Protein AF-B4VL49-F1 (afdb_monomer)

pLDDT: mean 92.01, std 7.69, range [53.09, 98.31]

Foldseek 3Di:
DCPVQVVLLVVQCVLCVQLVVNVPPDSGSVDLSSVQSVCLVVLHDDDPVSVVVCVVVVNVSSVVSSVVSNVVVVVVVVVLVVVLVVLCVVLVVPPDDPDPVVDCSSVQSVCCVVPVAGDPVSVVVCVVVPSPSSVVSSD

Structure (mmCIF, N/CA/C/O backbone):
data_AF-B4VL49-F1
#
_entry.id   AF-B4VL49-F1
#
loop_
_atom_site.group_PDB
_atom_site.id
_atom_site.type_symbol
_atom_site.label_atom_id
_atom_site.label_alt_id
_atom_site.label_comp_id
_atom_site.label_asym_id
_atom_site.label_entity_id
_atom_site.label_seq_id
_atom_site.pdbx_PDB_ins_code
_atom_site.Cartn_x
_atom_site.Cartn_y
_atom_site.Cartn_z
_atom_site.occupancy
_atom_site.B_iso_or_equiv
_atom_site.auth_seq_id
_atom_site.auth_comp_id
_atom_site.auth_asym_id
_atom_site.auth_atom_id
_atom_site.pdbx_PDB_model_num
ATOM 1 N N . MET A 1 1 ? -14.789 2.461 -30.276 1.00 53.09 1 MET A N 1
ATOM 2 C CA . MET A 1 1 ? -13.935 1.729 -29.316 1.00 53.09 1 MET A CA 1
ATOM 3 C C . MET A 1 1 ? -12.504 2.236 -29.465 1.00 53.09 1 MET A C 1
ATOM 5 O O . MET A 1 1 ? -11.839 1.820 -30.396 1.00 53.09 1 MET A O 1
ATOM 9 N N . ASN A 1 2 ? -12.075 3.211 -28.653 1.00 60.53 2 ASN A N 1
ATOM 10 C CA . ASN A 1 2 ? -10.677 3.691 -28.647 1.00 60.53 2 ASN A CA 1
ATOM 11 C C . ASN A 1 2 ? -10.257 4.370 -27.322 1.00 60.53 2 ASN A C 1
ATOM 13 O O . ASN A 1 2 ? -9.173 4.932 -27.233 1.00 60.53 2 ASN A O 1
ATOM 17 N N . ASN A 1 3 ? -11.117 4.344 -26.294 1.00 78.88 3 ASN A N 1
ATOM 18 C CA . ASN A 1 3 ? -10.884 5.081 -25.048 1.00 78.88 3 ASN A CA 1
ATOM 19 C C . ASN A 1 3 ? -9.953 4.307 -24.097 1.00 78.88 3 ASN A C 1
ATOM 21 O O . ASN A 1 3 ? -8.956 4.839 -23.635 1.00 78.88 3 ASN A O 1
ATOM 25 N N . GLU A 1 4 ? -10.198 3.007 -23.895 1.00 86.44 4 GLU A N 1
ATOM 26 C CA . GLU A 1 4 ? -9.419 2.190 -22.951 1.00 86.44 4 GLU A CA 1
ATOM 27 C C . GLU A 1 4 ? -7.935 2.071 -23.330 1.00 86.44 4 GLU A C 1
ATOM 29 O O . GLU A 1 4 ? -7.056 2.157 -22.472 1.00 86.44 4 GLU A O 1
ATOM 34 N N . HIS A 1 5 ? -7.636 1.902 -24.622 1.00 88.50 5 HIS A N 1
ATOM 35 C CA . HIS A 1 5 ? -6.252 1.863 -25.088 1.00 88.50 5 HIS A CA 1
ATOM 36 C C . HIS A 1 5 ? -5.538 3.185 -24.786 1.00 88.50 5 HIS A C 1
ATOM 38 O O . HIS A 1 5 ? -4.436 3.177 -24.241 1.00 88.50 5 HIS A O 1
ATOM 44 N N . GLN A 1 6 ? -6.186 4.312 -25.093 1.00 91.62 6 GLN A N 1
ATOM 45 C CA . GLN A 1 6 ? -5.647 5.642 -24.836 1.00 91.62 6 GLN A CA 1
ATOM 46 C C . GLN A 1 6 ? -5.415 5.873 -23.334 1.00 91.62 6 GLN A C 1
ATOM 48 O O . GLN A 1 6 ? -4.313 6.257 -22.945 1.00 91.62 6 GLN A O 1
ATOM 53 N N . THR A 1 7 ? -6.374 5.499 -22.479 1.00 94.38 7 THR A N 1
ATOM 54 C CA . THR A 1 7 ? -6.218 5.545 -21.016 1.00 94.38 7 THR A CA 1
ATOM 55 C C . THR A 1 7 ? -5.012 4.734 -20.542 1.00 94.38 7 THR A C 1
ATOM 57 O O . THR A 1 7 ? -4.270 5.163 -19.660 1.00 94.38 7 THR A O 1
ATOM 60 N N . ARG A 1 8 ? -4.769 3.551 -21.121 1.00 95.19 8 ARG A N 1
ATOM 61 C CA . ARG A 1 8 ? -3.616 2.722 -20.741 1.00 95.19 8 ARG A CA 1
ATOM 62 C C . ARG A 1 8 ? -2.284 3.317 -21.189 1.00 95.19 8 ARG A C 1
ATOM 64 O O . ARG A 1 8 ? -1.307 3.168 -20.457 1.00 95.19 8 ARG A O 1
ATOM 71 N N . VAL A 1 9 ? -2.236 3.973 -22.347 1.00 95.69 9 VAL A N 1
ATOM 72 C CA . VAL A 1 9 ? -1.042 4.690 -22.825 1.00 95.69 9 VAL A CA 1
ATOM 73 C C . VAL A 1 9 ? -0.726 5.872 -21.907 1.00 95.69 9 VAL A C 1
ATOM 75 O O . VAL A 1 9 ? 0.412 6.011 -21.463 1.00 95.69 9 VAL A O 1
ATOM 78 N N . GLU A 1 10 ? -1.732 6.673 -21.554 1.00 96.00 10 GLU A N 1
ATOM 79 C CA . GLU A 1 10 ? -1.591 7.793 -20.613 1.00 96.00 10 GLU A CA 1
ATOM 80 C C . GLU A 1 10 ? -1.136 7.313 -19.233 1.00 96.00 10 GLU A C 1
ATOM 82 O O . GLU A 1 10 ? -0.190 7.849 -18.654 1.00 96.00 10 GLU A O 1
ATOM 87 N N . HIS A 1 11 ? -1.743 6.233 -18.741 1.00 97.38 11 HIS A N 1
ATOM 88 C CA . HIS A 1 11 ? -1.333 5.609 -17.491 1.00 97.38 11 HIS A CA 1
ATOM 89 C C . HIS A 1 11 ? 0.114 5.096 -17.557 1.00 97.38 11 HIS A C 1
ATOM 91 O O . HIS A 1 11 ? 0.872 5.272 -16.606 1.00 97.38 11 HIS A O 1
ATOM 97 N N . PHE A 1 12 ? 0.541 4.501 -18.676 1.00 97.75 12 PHE A N 1
ATOM 98 C CA . PHE A 1 12 ? 1.931 4.074 -18.836 1.00 97.75 12 PHE A CA 1
ATOM 99 C C . PHE A 1 12 ? 2.895 5.264 -18.807 1.00 97.75 12 PHE A C 1
ATOM 101 O O . PHE A 1 12 ? 3.920 5.194 -18.132 1.00 97.75 12 PHE A O 1
ATOM 108 N N . ALA A 1 13 ? 2.562 6.372 -19.474 1.00 97.25 13 ALA A N 1
ATOM 109 C CA . ALA A 1 13 ? 3.372 7.588 -19.436 1.00 97.25 13 ALA A CA 1
ATOM 110 C C . ALA A 1 13 ? 3.515 8.138 -18.004 1.00 97.25 13 ALA A C 1
ATOM 112 O O . ALA A 1 13 ? 4.627 8.451 -17.572 1.00 97.25 13 ALA A O 1
ATOM 113 N N . ALA A 1 14 ? 2.421 8.166 -17.234 1.00 98.00 14 ALA A N 1
ATOM 114 C CA . ALA A 1 14 ? 2.446 8.562 -15.827 1.00 98.00 14 ALA A CA 1
ATOM 115 C C . ALA A 1 14 ? 3.347 7.642 -14.983 1.00 98.00 14 ALA A C 1
ATOM 117 O O . ALA A 1 14 ? 4.175 8.119 -14.205 1.00 98.00 14 ALA A O 1
ATOM 118 N N . LEU A 1 15 ? 3.252 6.324 -15.184 1.00 98.31 15 LEU A N 1
ATOM 119 C CA . LEU A 1 15 ? 4.097 5.352 -14.490 1.00 98.31 15 LEU A CA 1
ATOM 120 C C . LEU A 1 15 ? 5.577 5.490 -14.859 1.00 98.31 15 LEU A C 1
ATOM 122 O O . LEU A 1 15 ? 6.428 5.434 -13.973 1.00 98.31 15 LEU A O 1
ATOM 126 N N . LYS A 1 16 ? 5.907 5.710 -16.138 1.00 98.12 16 LYS A N 1
ATOM 127 C CA . LYS A 1 16 ? 7.291 5.975 -16.561 1.00 98.12 16 LYS A CA 1
ATOM 128 C C . LYS A 1 16 ? 7.853 7.211 -15.872 1.00 98.12 16 LYS A C 1
ATOM 130 O O . LYS A 1 16 ? 8.993 7.178 -15.428 1.00 98.12 16 LYS A O 1
ATOM 135 N N . SER A 1 17 ? 7.063 8.277 -15.747 1.00 97.94 17 SER A N 1
ATOM 136 C CA . SER A 1 17 ? 7.477 9.476 -15.014 1.00 97.94 17 SER A CA 1
ATOM 137 C C . SER A 1 17 ? 7.714 9.171 -13.529 1.00 97.94 17 SER A C 1
ATOM 139 O O . SER A 1 17 ? 8.802 9.436 -13.016 1.00 97.94 17 SER A O 1
ATOM 141 N N . LYS A 1 18 ? 6.751 8.518 -12.859 1.00 98.19 18 LYS A N 1
ATOM 142 C CA . LYS A 1 18 ? 6.846 8.136 -11.438 1.00 98.19 18 LYS A CA 1
ATOM 143 C C . LYS A 1 18 ? 8.077 7.273 -11.139 1.00 98.19 18 LYS A C 1
ATOM 145 O O . LYS A 1 18 ? 8.760 7.497 -10.141 1.00 98.19 18 LYS A O 1
ATOM 150 N N . TYR A 1 19 ? 8.365 6.303 -12.004 1.00 98.19 19 TYR A N 1
ATOM 151 C CA . TYR A 1 19 ? 9.441 5.328 -11.825 1.00 98.19 19 TYR A CA 1
ATOM 152 C C . TYR A 1 19 ? 10.666 5.599 -12.703 1.00 98.19 19 TYR A C 1
ATOM 154 O O . TYR A 1 19 ? 11.440 4.684 -12.959 1.00 98.19 19 TYR A O 1
ATOM 162 N N . LYS A 1 20 ? 10.881 6.839 -13.158 1.00 97.75 20 LYS A N 1
ATOM 163 C CA . LYS A 1 20 ? 12.108 7.243 -13.871 1.00 97.75 20 LYS A CA 1
ATOM 164 C C . LYS A 1 20 ? 12.471 6.337 -15.062 1.00 97.75 20 LYS A C 1
ATOM 166 O O . LYS A 1 20 ? 13.603 5.893 -15.202 1.00 97.75 20 LYS A O 1
ATOM 171 N N . ALA A 1 21 ? 11.489 6.022 -15.897 1.00 97.00 21 ALA A N 1
ATOM 172 C CA . ALA A 1 21 ? 11.645 5.236 -17.121 1.00 97.00 21 ALA A CA 1
ATOM 173 C C . ALA A 1 21 ? 11.257 6.050 -18.369 1.00 97.00 21 ALA A C 1
ATOM 175 O O . ALA A 1 21 ? 10.732 5.502 -19.339 1.00 97.00 21 ALA A O 1
ATOM 176 N N . THR A 1 22 ? 11.441 7.374 -18.326 1.00 93.31 22 THR A N 1
ATOM 177 C CA . THR A 1 22 ? 11.037 8.306 -19.395 1.00 93.31 22 THR A CA 1
ATOM 178 C C . THR A 1 22 ? 11.785 8.070 -20.699 1.00 93.31 22 THR A C 1
ATOM 180 O O . THR A 1 22 ? 11.207 8.262 -21.763 1.00 93.31 22 THR A O 1
ATOM 183 N N . ASP A 1 23 ? 13.016 7.571 -20.611 1.00 90.31 23 ASP A N 1
ATOM 184 C CA . ASP A 1 23 ? 13.883 7.331 -21.768 1.00 90.31 23 ASP A CA 1
ATOM 185 C C . ASP A 1 23 ? 13.576 5.993 -22.464 1.00 90.31 23 ASP A C 1
ATOM 187 O O . ASP A 1 23 ? 14.158 5.661 -23.494 1.00 90.31 23 ASP A O 1
ATOM 191 N N . TYR A 1 24 ? 12.640 5.202 -21.925 1.00 93.81 24 TYR A N 1
ATOM 192 C CA . TYR A 1 24 ? 12.194 3.966 -22.557 1.00 93.81 24 TYR A CA 1
ATOM 193 C C . TYR A 1 24 ? 11.202 4.264 -23.688 1.00 93.81 24 TYR A C 1
ATOM 195 O O . TYR A 1 24 ? 10.052 4.640 -23.443 1.00 93.81 24 TYR A O 1
ATOM 203 N N . GLU A 1 25 ? 11.623 4.040 -24.931 1.00 91.44 25 GLU A N 1
ATOM 204 C CA . GLU A 1 25 ? 10.896 4.451 -26.142 1.00 91.44 25 GLU A CA 1
ATOM 205 C C . GLU A 1 25 ? 9.511 3.795 -26.294 1.00 91.44 25 GLU A C 1
ATOM 207 O O . GLU A 1 25 ? 8.523 4.443 -26.652 1.00 91.44 25 GLU A O 1
ATOM 212 N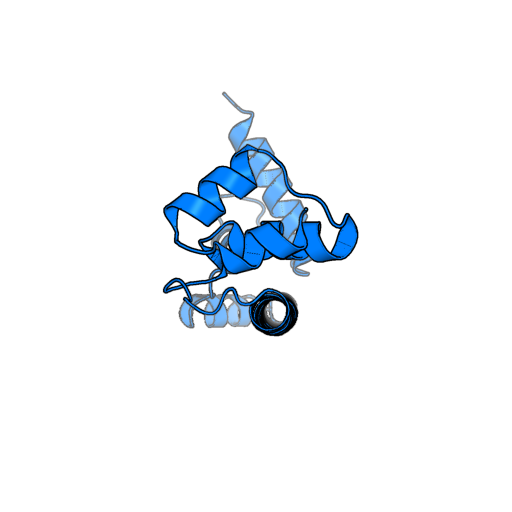 N . ASN A 1 26 ? 9.399 2.497 -25.995 1.00 92.25 26 ASN A N 1
ATOM 213 C CA . ASN A 1 26 ? 8.170 1.749 -26.247 1.00 92.25 26 ASN A CA 1
ATOM 214 C C . ASN A 1 26 ? 7.042 2.213 -25.312 1.00 92.25 26 ASN A C 1
ATOM 216 O O . ASN A 1 26 ? 7.144 2.109 -24.091 1.00 92.25 26 ASN A O 1
ATOM 220 N N . SER A 1 27 ? 5.950 2.707 -25.896 1.00 91.38 27 SER A N 1
ATOM 221 C CA . SER A 1 27 ? 4.770 3.222 -25.182 1.00 91.38 27 SER A CA 1
ATOM 222 C C . SER A 1 27 ? 3.542 2.310 -25.295 1.00 91.38 27 SER A C 1
ATOM 224 O O . SER A 1 27 ? 2.441 2.688 -24.904 1.00 91.38 27 SER A O 1
ATOM 226 N N . SER A 1 28 ? 3.723 1.091 -25.807 1.00 93.94 28 SER A N 1
ATOM 227 C CA . SER A 1 28 ? 2.658 0.102 -25.927 1.00 93.94 28 SER A CA 1
ATOM 228 C C . SER A 1 28 ? 2.210 -0.403 -24.551 1.00 93.94 28 SER A C 1
ATOM 230 O O . SER A 1 28 ? 3.043 -0.886 -23.776 1.00 93.94 28 SER A O 1
ATOM 232 N N . PRO A 1 29 ? 0.894 -0.429 -24.267 1.00 92.62 29 PRO A N 1
ATOM 233 C CA . PRO A 1 29 ? 0.347 -1.087 -23.084 1.00 92.62 29 PRO A CA 1
ATOM 234 C C . PRO A 1 29 ? 0.558 -2.607 -23.035 1.00 92.62 29 PRO A C 1
ATOM 236 O O . PRO A 1 29 ? 0.186 -3.230 -22.040 1.00 92.62 29 PRO A O 1
ATOM 239 N N . ALA A 1 30 ? 1.095 -3.219 -24.094 1.00 94.50 30 ALA A N 1
ATOM 240 C CA . ALA A 1 30 ? 1.519 -4.619 -24.114 1.00 94.50 30 ALA A CA 1
ATOM 241 C C . ALA A 1 30 ? 2.996 -4.808 -23.704 1.00 94.50 30 ALA A C 1
ATOM 243 O O . ALA A 1 30 ? 3.464 -5.941 -23.623 1.00 94.50 30 ALA A O 1
ATOM 244 N N . SER A 1 31 ? 3.743 -3.723 -23.453 1.00 95.75 31 SER A N 1
ATOM 245 C CA . SER A 1 31 ? 5.140 -3.790 -23.014 1.00 95.75 31 SER A CA 1
ATOM 246 C C . SER A 1 31 ? 5.273 -4.472 -21.649 1.00 95.75 31 SER A C 1
ATOM 248 O O . SER A 1 31 ? 4.499 -4.205 -20.725 1.00 95.75 31 SER A O 1
ATOM 250 N N . LEU A 1 32 ? 6.320 -5.290 -21.492 1.00 96.62 32 LEU A N 1
ATOM 251 C CA . LEU A 1 32 ? 6.682 -5.867 -20.199 1.00 96.62 32 LEU A CA 1
ATOM 252 C C . LEU A 1 32 ? 6.995 -4.777 -19.163 1.00 96.62 32 LEU A C 1
ATOM 254 O O . LEU A 1 32 ? 6.607 -4.922 -18.007 1.00 96.62 32 LEU A O 1
ATOM 258 N N . LEU A 1 33 ? 7.593 -3.650 -19.571 1.00 98.19 33 LEU A N 1
ATOM 259 C CA . LEU A 1 33 ? 7.821 -2.534 -18.653 1.00 98.19 33 LEU A CA 1
ATOM 260 C C . LEU A 1 33 ? 6.500 -2.022 -18.070 1.00 98.19 33 LEU A C 1
ATOM 262 O O . LEU A 1 33 ? 6.411 -1.810 -16.866 1.00 98.19 33 LEU A O 1
ATOM 266 N N . TYR A 1 34 ? 5.451 -1.876 -18.884 1.00 98.06 34 TYR A N 1
ATOM 267 C CA . TYR A 1 34 ? 4.151 -1.437 -18.377 1.00 98.06 34 TYR A CA 1
ATOM 268 C C . TYR A 1 34 ? 3.577 -2.415 -17.345 1.00 98.06 34 TYR A C 1
ATOM 270 O O . TYR A 1 34 ? 3.073 -1.987 -16.306 1.00 98.06 34 TYR A O 1
ATOM 278 N N . LEU A 1 35 ? 3.690 -3.725 -17.591 1.00 97.50 35 LEU A N 1
ATOM 279 C CA . LEU A 1 35 ? 3.270 -4.746 -16.629 1.00 97.50 35 LEU A CA 1
ATOM 280 C C . LEU A 1 35 ? 4.031 -4.613 -15.302 1.00 97.50 35 LEU A C 1
ATOM 282 O O . LEU A 1 35 ? 3.402 -4.584 -14.244 1.00 97.50 35 LEU A O 1
ATOM 286 N N . ILE A 1 36 ? 5.358 -4.490 -15.368 1.00 98.31 36 ILE A N 1
ATOM 287 C CA . ILE A 1 36 ? 6.235 -4.346 -14.200 1.00 98.31 36 ILE A CA 1
ATOM 288 C C . ILE A 1 36 ? 5.869 -3.091 -13.399 1.00 98.31 36 ILE A C 1
ATOM 290 O O . ILE A 1 36 ? 5.674 -3.174 -12.187 1.00 98.31 36 ILE A O 1
ATOM 294 N N . LEU A 1 37 ? 5.720 -1.938 -14.062 1.00 98.31 37 LEU A N 1
ATOM 295 C CA . LEU A 1 37 ? 5.398 -0.683 -13.380 1.00 98.31 37 LEU A CA 1
ATOM 296 C C . LEU A 1 37 ? 4.010 -0.710 -12.736 1.00 98.31 37 LEU A C 1
ATOM 298 O O . LEU A 1 37 ? 3.852 -0.214 -11.625 1.00 98.31 37 LEU A O 1
ATOM 302 N N . ARG A 1 38 ? 3.011 -1.335 -13.377 1.00 97.69 38 ARG A N 1
ATOM 303 C CA . ARG A 1 38 ? 1.695 -1.521 -12.747 1.00 97.69 38 ARG A CA 1
ATOM 304 C C . ARG A 1 38 ? 1.766 -2.409 -11.512 1.00 97.69 38 ARG A C 1
ATOM 306 O O . ARG A 1 38 ? 1.127 -2.093 -10.516 1.00 97.69 38 ARG A O 1
ATOM 313 N N . LYS A 1 39 ? 2.521 -3.513 -11.561 1.00 97.81 39 LYS A N 1
ATOM 314 C CA . LYS A 1 39 ? 2.721 -4.370 -10.381 1.00 97.81 39 LYS A CA 1
ATOM 315 C C . LYS A 1 39 ? 3.338 -3.568 -9.241 1.00 97.81 39 LYS A C 1
ATOM 317 O O . LYS A 1 39 ? 2.790 -3.562 -8.142 1.00 97.81 39 LYS A O 1
ATOM 322 N N . ALA A 1 40 ? 4.413 -2.838 -9.533 1.00 97.00 40 ALA A N 1
ATOM 323 C CA . ALA A 1 40 ? 5.073 -1.988 -8.555 1.00 97.00 40 ALA A CA 1
ATOM 324 C C . ALA A 1 40 ? 4.114 -0.955 -7.940 1.00 97.00 40 ALA A C 1
ATOM 326 O O . ALA A 1 40 ? 4.094 -0.800 -6.718 1.00 97.00 40 ALA A O 1
ATOM 327 N N . ASP A 1 41 ? 3.283 -0.304 -8.756 1.00 97.19 41 ASP A N 1
ATOM 328 C CA . ASP A 1 41 ? 2.336 0.717 -8.300 1.00 97.19 41 ASP A CA 1
ATOM 329 C C . ASP A 1 41 ? 1.197 0.157 -7.440 1.00 97.19 41 ASP A C 1
ATOM 331 O O . ASP A 1 41 ? 0.765 0.794 -6.477 1.00 97.19 41 ASP A O 1
ATOM 335 N N . LEU A 1 42 ? 0.785 -1.081 -7.707 1.00 95.50 42 LEU A N 1
ATOM 336 C CA . LEU A 1 42 ? -0.162 -1.830 -6.879 1.00 95.50 42 LEU A CA 1
ATOM 337 C C . LEU A 1 42 ? 0.471 -2.399 -5.597 1.00 95.50 42 LEU A C 1
ATOM 339 O O . LEU A 1 42 ? -0.226 -3.019 -4.801 1.00 95.50 42 LEU A O 1
ATOM 343 N N . GLY A 1 43 ? 1.775 -2.202 -5.378 1.00 94.12 43 GLY A N 1
ATOM 344 C CA . GLY A 1 43 ? 2.497 -2.787 -4.243 1.00 94.12 43 GLY A CA 1
ATOM 345 C C . GLY A 1 43 ? 2.751 -4.291 -4.383 1.00 94.12 43 GLY A C 1
ATOM 346 O O . GLY A 1 43 ? 3.093 -4.945 -3.406 1.00 94.12 43 GLY A O 1
ATOM 347 N N . ILE A 1 44 ? 2.588 -4.846 -5.586 1.00 95.25 44 ILE A N 1
ATOM 348 C CA . ILE A 1 44 ? 2.900 -6.243 -5.883 1.00 95.25 44 ILE A CA 1
ATOM 349 C C . ILE A 1 44 ? 4.406 -6.358 -6.111 1.00 95.25 44 ILE A C 1
ATOM 351 O O . ILE A 1 44 ? 4.981 -5.604 -6.903 1.00 95.25 44 ILE A O 1
ATOM 355 N N . GLU A 1 45 ? 5.038 -7.332 -5.458 1.00 92.81 45 GLU A N 1
ATOM 356 C CA . GLU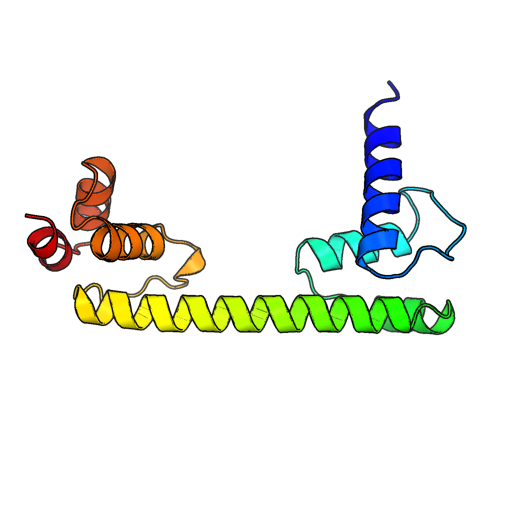 A 1 45 ? 6.466 -7.579 -5.624 1.00 92.81 45 GLU A CA 1
ATOM 357 C C . GLU A 1 45 ? 6.804 -7.932 -7.084 1.00 92.81 45 GLU A C 1
ATOM 359 O O . GLU A 1 45 ? 6.139 -8.743 -7.748 1.00 92.81 45 GLU A O 1
ATOM 364 N N . ILE A 1 46 ? 7.864 -7.307 -7.596 1.00 95.69 46 ILE A N 1
ATOM 365 C CA . ILE A 1 46 ? 8.440 -7.670 -8.888 1.00 95.69 46 ILE A CA 1
ATOM 366 C C . ILE A 1 46 ? 9.373 -8.868 -8.705 1.00 95.69 46 ILE A C 1
ATOM 368 O O . ILE A 1 46 ? 10.254 -8.853 -7.846 1.00 95.69 46 ILE A O 1
ATOM 372 N N . ILE A 1 47 ? 9.189 -9.917 -9.502 1.00 96.19 47 ILE A N 1
ATOM 373 C CA . ILE A 1 47 ? 9.942 -11.170 -9.357 1.00 96.19 47 ILE A CA 1
ATOM 374 C C . ILE A 1 47 ? 11.362 -11.032 -9.911 1.00 96.19 47 ILE A C 1
ATOM 376 O O . ILE A 1 47 ? 11.672 -10.113 -10.667 1.00 96.19 47 ILE A O 1
ATOM 380 N N . GLU A 1 48 ? 12.235 -11.987 -9.594 1.00 97.44 48 GLU A N 1
ATOM 381 C CA . GLU A 1 48 ? 13.638 -11.962 -10.027 1.00 97.44 48 GLU A CA 1
ATOM 382 C C . GLU A 1 48 ? 13.810 -11.813 -11.543 1.00 97.44 48 GLU A C 1
ATOM 384 O O . GLU A 1 48 ? 14.598 -10.986 -11.993 1.00 97.44 48 GLU A O 1
ATOM 389 N N . ARG A 1 49 ? 13.005 -12.524 -12.342 1.00 97.75 49 ARG A N 1
ATOM 390 C CA . ARG A 1 49 ? 13.035 -12.403 -13.807 1.00 97.75 49 ARG A CA 1
ATOM 391 C C . ARG A 1 49 ? 12.716 -10.983 -14.289 1.00 97.75 49 ARG A C 1
ATOM 393 O O . ARG A 1 49 ? 13.341 -10.508 -15.229 1.00 97.75 49 ARG A O 1
ATOM 400 N N . GLU A 1 50 ? 11.764 -10.305 -13.652 1.00 98.00 50 GLU A N 1
ATOM 401 C CA . GLU A 1 50 ? 11.398 -8.920 -13.982 1.00 98.00 50 GLU A CA 1
ATOM 402 C C . GLU A 1 50 ? 12.511 -7.947 -13.575 1.00 98.00 50 GLU A C 1
ATOM 404 O O . GLU A 1 50 ? 12.822 -7.020 -14.321 1.00 98.00 50 GLU A O 1
ATOM 409 N N . ARG A 1 51 ? 13.162 -8.187 -12.428 1.00 97.50 51 ARG A N 1
ATOM 410 C CA . ARG A 1 51 ? 14.334 -7.411 -11.991 1.00 97.50 51 ARG A CA 1
ATOM 411 C C . ARG A 1 51 ? 15.496 -7.548 -12.972 1.00 97.50 51 ARG A C 1
ATOM 413 O O . ARG A 1 51 ? 16.060 -6.535 -13.377 1.00 97.50 51 ARG A O 1
ATOM 420 N N . ASN A 1 52 ? 15.813 -8.773 -13.387 1.00 97.81 52 ASN A N 1
ATOM 421 C CA . ASN A 1 52 ? 16.881 -9.033 -14.353 1.00 97.81 52 ASN A CA 1
ATOM 422 C C . ASN A 1 52 ? 16.574 -8.368 -15.698 1.00 97.81 52 ASN A C 1
ATOM 424 O O . ASN A 1 52 ? 17.436 -7.694 -16.252 1.00 97.81 52 ASN A O 1
A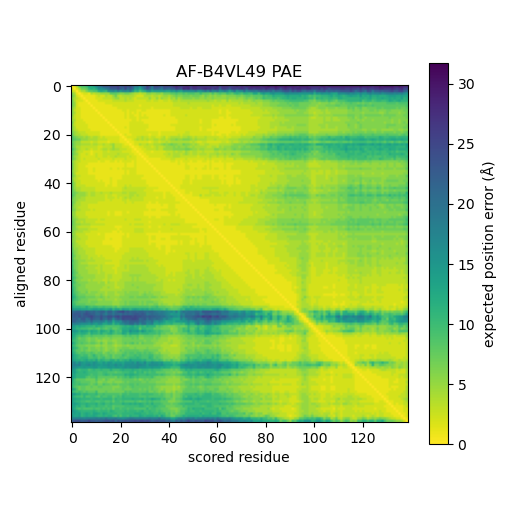TOM 428 N N . TRP A 1 53 ? 15.321 -8.445 -16.156 1.00 98.00 53 TRP A N 1
ATOM 429 C CA . TRP A 1 53 ? 14.888 -7.767 -17.376 1.00 98.00 53 TRP A CA 1
ATOM 430 C C . TRP A 1 53 ? 15.107 -6.245 -17.313 1.00 98.00 53 TRP A C 1
ATOM 432 O O . TRP A 1 53 ? 15.620 -5.669 -18.271 1.00 98.00 53 TRP A O 1
ATOM 442 N N . LEU A 1 54 ? 14.781 -5.585 -16.191 1.00 97.81 54 LEU A N 1
ATOM 443 C CA . LEU A 1 54 ? 15.042 -4.147 -16.014 1.00 97.81 54 LEU A CA 1
ATOM 444 C C . LEU A 1 54 ? 16.540 -3.822 -16.113 1.00 97.81 54 LEU A C 1
ATOM 446 O O . LEU A 1 54 ? 16.914 -2.853 -16.772 1.00 97.81 54 LEU A O 1
ATOM 450 N N . ILE A 1 55 ? 17.396 -4.636 -15.491 1.00 96.69 55 ILE A N 1
ATOM 451 C CA . ILE A 1 55 ? 18.854 -4.449 -15.520 1.00 96.69 55 ILE A CA 1
ATOM 452 C C . ILE A 1 55 ? 19.389 -4.600 -16.951 1.00 96.69 55 ILE A C 1
ATOM 454 O O . ILE A 1 55 ? 20.122 -3.733 -17.427 1.00 96.69 55 ILE A O 1
ATOM 458 N N . GLU A 1 56 ? 18.976 -5.651 -17.662 1.00 97.06 56 GLU A N 1
ATOM 459 C CA . GLU A 1 56 ? 19.355 -5.908 -19.060 1.00 97.06 56 GLU A CA 1
ATOM 460 C C . GLU A 1 56 ? 1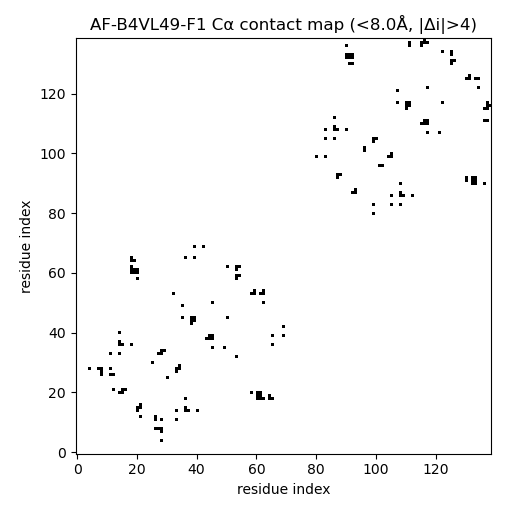8.947 -4.762 -20.000 1.00 97.06 56 GLU A C 1
ATOM 462 O O . GLU A 1 56 ? 19.653 -4.461 -20.962 1.00 97.06 56 GLU A O 1
ATOM 467 N N . HIS A 1 57 ? 17.844 -4.073 -19.692 1.00 96.00 57 HIS A N 1
ATOM 468 C CA . HIS A 1 57 ? 17.334 -2.937 -20.466 1.00 96.00 57 HIS A CA 1
ATOM 469 C C . HIS A 1 57 ? 17.848 -1.576 -19.973 1.00 96.00 57 HIS A C 1
ATOM 471 O O . HIS A 1 57 ? 17.320 -0.545 -20.383 1.00 96.00 57 HIS A O 1
ATOM 477 N N . LYS A 1 58 ? 18.888 -1.552 -19.125 1.00 96.12 58 LYS A N 1
ATOM 478 C CA . LYS A 1 58 ? 19.500 -0.329 -18.567 1.00 96.12 58 LYS A CA 1
ATOM 479 C C . LYS A 1 58 ? 18.529 0.527 -17.737 1.00 96.12 58 LYS A C 1
ATOM 481 O O . LYS A 1 58 ? 18.723 1.730 -17.598 1.00 96.12 58 LYS A O 1
ATOM 486 N N . LEU A 1 59 ? 17.514 -0.093 -17.135 1.00 97.25 59 LEU A N 1
ATOM 487 C CA . LEU A 1 59 ? 16.496 0.552 -16.295 1.00 97.25 59 LEU A CA 1
ATOM 488 C C . LEU A 1 59 ? 16.819 0.422 -14.796 1.00 97.25 59 LEU A C 1
ATOM 490 O O . LEU A 1 59 ? 15.938 0.209 -13.961 1.00 97.25 59 LEU A O 1
ATOM 494 N N . SER A 1 60 ? 18.097 0.548 -14.432 1.00 95.62 60 SER A N 1
ATOM 495 C CA . SER A 1 60 ? 18.545 0.443 -13.037 1.00 95.62 60 SER A CA 1
ATOM 496 C C . SER A 1 60 ? 17.942 1.535 -12.149 1.00 95.62 60 SER A C 1
ATOM 498 O O . SER A 1 60 ? 17.552 1.257 -11.019 1.00 95.62 60 SER A O 1
ATOM 500 N N . GLU A 1 61 ? 17.785 2.761 -12.661 1.00 97.50 61 GLU A N 1
ATOM 501 C CA . GLU A 1 61 ? 17.118 3.839 -11.914 1.00 97.50 61 GLU A CA 1
ATOM 502 C C . GLU A 1 61 ? 15.645 3.533 -11.634 1.00 97.50 61 GLU A C 1
ATOM 504 O O . GLU A 1 61 ? 15.139 3.843 -10.554 1.00 97.50 61 GLU A O 1
ATOM 509 N N . THR A 1 62 ? 14.966 2.883 -12.582 1.00 98.12 62 THR A N 1
ATOM 510 C CA . THR A 1 62 ? 13.589 2.416 -12.416 1.00 98.12 62 THR A CA 1
ATOM 511 C C . THR A 1 62 ? 13.493 1.357 -11.331 1.00 98.12 62 THR A C 1
ATOM 513 O O . THR A 1 62 ? 12.616 1.435 -10.471 1.00 98.12 62 THR A O 1
ATOM 516 N N . LEU A 1 63 ? 14.418 0.395 -11.325 1.00 97.69 63 LEU A N 1
ATOM 517 C CA . LEU A 1 63 ? 14.485 -0.627 -10.284 1.00 97.69 63 LEU A CA 1
ATOM 518 C C . LEU A 1 63 ? 14.682 -0.004 -8.892 1.00 97.69 63 LEU A C 1
ATOM 520 O O . LEU A 1 63 ? 13.977 -0.370 -7.951 1.00 97.69 63 LEU A O 1
ATOM 524 N N . GLU A 1 64 ? 15.585 0.969 -8.761 1.00 97.62 64 GLU A N 1
ATOM 525 C CA . GLU A 1 64 ? 15.801 1.690 -7.500 1.00 97.62 64 GLU A CA 1
ATOM 526 C C . GLU A 1 64 ? 14.579 2.519 -7.078 1.00 97.62 64 GLU A C 1
ATOM 528 O O . GLU A 1 64 ? 14.215 2.535 -5.899 1.00 97.62 64 GLU A O 1
ATOM 533 N N . ALA A 1 65 ? 13.887 3.160 -8.026 1.00 98.12 65 ALA A N 1
ATOM 534 C CA . ALA A 1 65 ? 12.648 3.881 -7.745 1.00 98.12 65 ALA A CA 1
ATOM 535 C C . ALA A 1 65 ? 11.548 2.946 -7.209 1.00 98.12 65 ALA A C 1
ATOM 537 O O . ALA A 1 65 ? 10.893 3.278 -6.220 1.00 98.12 65 ALA A O 1
ATOM 538 N N . ILE A 1 66 ? 11.387 1.758 -7.804 1.00 97.88 66 ILE A N 1
ATOM 539 C CA . ILE A 1 66 ? 10.442 0.731 -7.335 1.00 97.88 66 ILE A CA 1
ATOM 540 C C . ILE A 1 66 ? 10.796 0.276 -5.913 1.00 97.88 66 ILE A C 1
ATOM 542 O O . ILE A 1 66 ? 9.934 0.276 -5.034 1.00 97.88 66 ILE A O 1
ATOM 546 N N . ARG A 1 67 ? 12.070 -0.053 -5.658 1.00 96.38 67 ARG A N 1
ATOM 547 C CA . ARG A 1 67 ? 12.550 -0.473 -4.328 1.00 96.38 67 ARG A CA 1
ATOM 548 C C . ARG A 1 67 ? 12.279 0.583 -3.262 1.00 96.38 67 ARG A C 1
ATOM 550 O O . ARG A 1 67 ? 11.822 0.255 -2.163 1.00 96.38 67 ARG A O 1
ATOM 557 N N . LYS A 1 68 ? 12.539 1.853 -3.584 1.00 97.00 68 LYS A N 1
ATOM 558 C CA . LYS A 1 68 ? 12.299 2.980 -2.680 1.00 97.00 68 LYS A CA 1
ATOM 559 C C . LYS A 1 68 ? 10.814 3.138 -2.355 1.00 97.00 68 LYS A C 1
ATOM 561 O O . LYS A 1 68 ? 10.480 3.294 -1.183 1.00 97.00 68 LYS A O 1
ATOM 566 N N . GLU A 1 69 ? 9.944 3.073 -3.362 1.00 96.12 69 GLU A N 1
ATOM 567 C CA . GLU A 1 69 ? 8.487 3.141 -3.189 1.00 96.12 69 GLU A CA 1
ATOM 568 C C . GLU A 1 69 ? 7.986 2.021 -2.266 1.00 96.12 69 GLU A C 1
ATOM 570 O O . GLU A 1 69 ? 7.284 2.289 -1.293 1.00 96.12 69 GLU A O 1
ATOM 575 N N . HIS A 1 70 ? 8.380 0.769 -2.520 1.00 94.94 70 HIS A N 1
ATOM 576 C CA . HIS A 1 70 ? 7.963 -0.378 -1.700 1.00 94.94 70 HIS A CA 1
ATOM 577 C C . HIS A 1 70 ? 8.465 -0.260 -0.261 1.00 94.94 70 HIS A C 1
ATOM 579 O O . HIS A 1 70 ? 7.684 -0.397 0.679 1.00 94.94 70 HIS A O 1
ATOM 585 N N . THR A 1 71 ? 9.731 0.121 -0.078 1.00 95.06 71 THR A N 1
ATOM 586 C CA . THR A 1 71 ? 10.305 0.364 1.255 1.00 95.06 71 THR A CA 1
ATOM 587 C C . THR A 1 71 ? 9.548 1.460 2.010 1.00 95.06 71 THR A C 1
ATOM 589 O O . THR A 1 71 ? 9.345 1.360 3.222 1.00 95.06 71 THR A O 1
ATOM 592 N N . GLN A 1 72 ? 9.145 2.530 1.318 1.00 95.75 72 GLN A N 1
ATOM 593 C CA . GLN A 1 72 ? 8.390 3.626 1.921 1.00 95.75 72 GLN A CA 1
ATOM 594 C C . GLN A 1 72 ? 6.986 3.173 2.341 1.00 95.75 72 GLN A C 1
ATOM 596 O O . GLN A 1 72 ? 6.601 3.402 3.489 1.00 95.75 72 GLN A O 1
ATOM 601 N N . ARG A 1 73 ? 6.271 2.450 1.472 1.00 94.19 73 ARG A N 1
ATOM 602 C CA . ARG A 1 73 ? 4.952 1.879 1.787 1.00 94.19 73 ARG A CA 1
ATOM 603 C C . ARG A 1 73 ? 5.004 0.950 2.994 1.00 94.19 73 ARG A C 1
ATOM 605 O O . ARG A 1 73 ? 4.183 1.068 3.896 1.00 94.19 73 ARG A O 1
ATOM 612 N N . GLU A 1 74 ? 6.004 0.077 3.076 1.00 93.25 74 GLU A N 1
ATOM 613 C CA . GLU A 1 74 ? 6.173 -0.782 4.251 1.00 93.25 74 GLU A CA 1
ATOM 614 C C . GLU A 1 74 ? 6.430 0.009 5.539 1.00 93.25 74 GLU A C 1
ATOM 616 O O . GLU A 1 74 ? 5.950 -0.361 6.611 1.00 93.25 74 GLU A O 1
ATOM 621 N N . LYS A 1 75 ? 7.215 1.093 5.474 1.00 95.44 75 LYS A N 1
ATOM 622 C CA . LYS A 1 75 ? 7.446 1.960 6.641 1.00 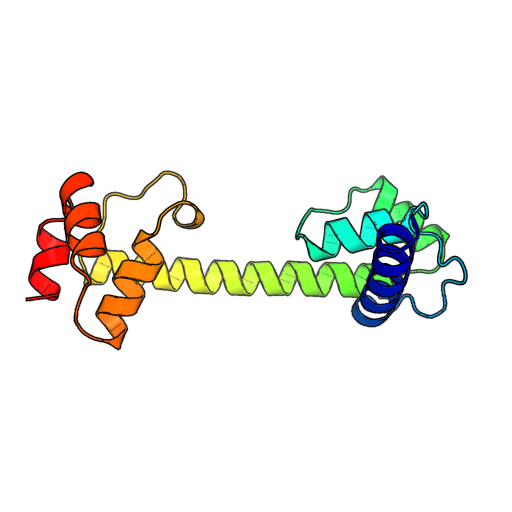95.44 75 LYS A CA 1
ATOM 623 C C . LYS A 1 75 ? 6.149 2.614 7.113 1.00 95.44 75 LYS A C 1
ATOM 625 O O . LYS A 1 75 ? 5.941 2.713 8.322 1.00 95.44 75 LYS A O 1
ATOM 630 N N . GLU A 1 76 ? 5.297 3.037 6.187 1.00 94.25 76 GLU A N 1
ATOM 631 C CA . GLU A 1 76 ? 3.982 3.607 6.486 1.00 94.25 76 GLU A CA 1
ATOM 632 C C . GLU A 1 76 ? 3.039 2.558 7.076 1.00 94.25 76 GLU A C 1
ATOM 634 O O . GLU A 1 76 ? 2.457 2.804 8.130 1.00 94.25 76 GLU A O 1
ATOM 639 N N . LEU A 1 77 ? 2.985 1.355 6.499 1.00 92.25 77 LEU A N 1
ATOM 640 C CA . LEU A 1 77 ? 2.213 0.237 7.048 1.00 92.25 77 LEU A CA 1
ATOM 641 C C . LEU A 1 77 ? 2.652 -0.116 8.473 1.00 92.25 77 LEU A C 1
ATOM 643 O O . LEU A 1 77 ? 1.809 -0.212 9.360 1.00 92.25 77 LEU A O 1
ATOM 647 N N . ARG A 1 78 ? 3.962 -0.200 8.739 1.00 92.81 78 ARG A N 1
ATOM 648 C CA . ARG A 1 78 ? 4.499 -0.420 10.098 1.00 92.81 78 ARG A CA 1
ATOM 649 C C . ARG A 1 78 ? 4.196 0.732 11.060 1.00 92.81 78 ARG A C 1
ATOM 651 O O . ARG A 1 78 ? 4.202 0.552 12.278 1.00 92.81 78 ARG A O 1
ATOM 658 N N . LYS A 1 79 ? 4.008 1.956 10.560 1.00 94.44 79 LYS A N 1
ATOM 659 C CA . LYS A 1 79 ? 3.581 3.090 11.390 1.00 94.44 79 LYS A CA 1
ATOM 660 C C . LYS A 1 79 ? 2.105 2.944 11.764 1.00 94.44 79 LYS A C 1
ATOM 662 O O . LYS A 1 79 ? 1.802 3.039 12.949 1.00 94.44 79 LYS A O 1
ATOM 667 N N . LEU A 1 80 ? 1.246 2.665 10.786 1.00 92.75 80 LEU A N 1
ATOM 668 C CA . LEU A 1 80 ? -0.187 2.439 10.994 1.00 92.75 80 LEU A CA 1
ATOM 669 C C . LEU A 1 80 ? -0.441 1.246 11.918 1.00 92.75 80 LEU A C 1
ATOM 671 O O . LEU A 1 80 ? -1.254 1.337 12.824 1.00 92.75 80 LEU A O 1
ATOM 675 N N . GLU A 1 81 ? 0.314 0.161 11.763 1.00 92.19 81 GLU A N 1
ATOM 676 C CA . GLU A 1 81 ? 0.213 -1.013 12.629 1.00 92.19 81 GLU A CA 1
ATOM 677 C C . GLU A 1 81 ? 0.552 -0.685 14.092 1.00 92.19 81 GLU A C 1
ATOM 679 O O . GLU A 1 81 ? -0.176 -1.060 15.010 1.00 92.19 81 GLU A O 1
ATOM 684 N N . ARG A 1 82 ? 1.625 0.077 14.337 1.00 92.81 82 ARG A N 1
ATOM 685 C CA . ARG A 1 82 ? 1.964 0.529 15.698 1.00 92.81 82 ARG A CA 1
ATOM 686 C C . ARG A 1 82 ? 0.889 1.436 16.289 1.00 92.81 82 ARG A C 1
ATOM 688 O O . ARG A 1 82 ? 0.610 1.355 17.483 1.00 92.81 82 ARG A O 1
ATOM 695 N N . GLU A 1 83 ? 0.311 2.307 15.470 1.00 93.94 83 GLU A N 1
ATOM 696 C CA . GLU A 1 83 ? -0.802 3.164 15.874 1.00 93.94 83 GLU A CA 1
ATOM 697 C C . GLU A 1 83 ? -2.046 2.339 16.210 1.00 93.94 83 GLU A C 1
ATOM 699 O O . GLU A 1 83 ? -2.631 2.533 17.272 1.00 93.94 83 GLU A O 1
ATOM 704 N N . PHE A 1 84 ? -2.380 1.354 15.376 1.00 93.06 84 PHE A N 1
ATOM 705 C CA . PHE A 1 84 ? -3.465 0.414 15.616 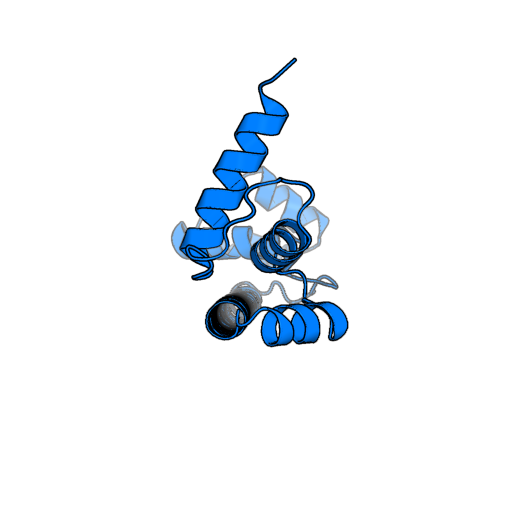1.00 93.06 84 PHE A CA 1
ATOM 706 C C . PHE A 1 84 ? -3.308 -0.294 16.965 1.00 93.06 84 PHE A C 1
ATOM 708 O O . PHE A 1 84 ? -4.215 -0.213 17.785 1.00 93.06 84 PHE A O 1
ATOM 715 N N . TYR A 1 85 ? -2.147 -0.890 17.258 1.00 91.25 85 TYR A N 1
ATOM 716 C CA . TYR A 1 85 ? -1.922 -1.566 18.544 1.00 91.25 85 TYR A CA 1
ATOM 717 C C . TYR A 1 85 ? -1.982 -0.628 19.756 1.00 91.25 85 TYR A C 1
ATOM 719 O O . TYR A 1 85 ? -2.426 -1.016 20.842 1.00 91.25 85 TYR A O 1
ATOM 727 N N . LYS A 1 86 ? -1.550 0.626 19.589 1.00 93.75 86 LYS A N 1
ATOM 728 C CA . LYS A 1 86 ? -1.696 1.648 20.629 1.00 93.75 86 LYS A CA 1
ATOM 729 C C . LYS A 1 86 ? -3.175 1.945 20.887 1.00 93.75 86 LYS A C 1
ATOM 731 O O . LYS A 1 86 ? -3.585 2.019 22.044 1.00 93.75 86 LYS A O 1
ATOM 736 N N . LEU A 1 87 ? -3.962 2.112 19.826 1.00 93.50 87 LEU A N 1
ATOM 737 C CA . LEU A 1 87 ? -5.389 2.404 19.910 1.00 93.50 87 LEU A CA 1
ATOM 738 C C . LEU A 1 87 ? -6.181 1.225 20.483 1.00 93.50 87 LEU A C 1
ATOM 740 O O . LEU A 1 87 ? -6.998 1.428 21.377 1.00 93.50 87 LEU A O 1
ATOM 744 N N . THR A 1 88 ? -5.913 -0.003 20.040 1.00 92.31 88 THR A N 1
ATOM 745 C CA . THR A 1 88 ? -6.586 -1.197 20.572 1.00 92.31 88 THR A CA 1
ATOM 746 C C . THR A 1 88 ? -6.305 -1.379 22.057 1.00 92.31 88 THR A C 1
ATOM 748 O O . THR A 1 88 ? -7.217 -1.698 22.812 1.00 92.31 88 THR A O 1
ATOM 751 N N . SER A 1 89 ? -5.081 -1.087 22.505 1.00 91.94 89 SER A N 1
ATOM 752 C CA . SER A 1 89 ? -4.737 -1.090 23.931 1.00 91.94 89 SER A CA 1
ATOM 753 C C . SER A 1 89 ? -5.473 0.013 24.700 1.00 91.94 89 SER A C 1
ATOM 755 O O . SER A 1 89 ? -6.047 -0.252 25.754 1.00 91.94 89 SER A O 1
ATOM 757 N N . LYS A 1 90 ? -5.495 1.246 24.171 1.00 93.56 90 LYS A N 1
ATOM 758 C CA . LYS A 1 90 ? -6.159 2.402 24.802 1.00 93.56 90 LYS A CA 1
ATOM 759 C C . LYS A 1 90 ? -7.666 2.183 24.971 1.00 93.56 90 LYS A C 1
ATOM 761 O O . LYS A 1 90 ? -8.212 2.511 26.019 1.00 93.56 90 LYS A O 1
ATOM 766 N N . TYR A 1 91 ? -8.309 1.621 23.952 1.00 93.06 91 TYR A N 1
ATOM 767 C CA . TYR A 1 91 ? -9.760 1.438 23.877 1.00 93.06 91 TYR A CA 1
ATOM 768 C C . TYR A 1 91 ? -10.214 -0.002 24.147 1.00 93.06 91 TYR A C 1
ATOM 770 O O . TYR A 1 91 ? -11.360 -0.352 23.864 1.00 93.06 91 TYR A O 1
ATOM 778 N N . LYS A 1 92 ? -9.318 -0.835 24.692 1.00 91.00 92 LYS A N 1
ATOM 779 C CA . LYS A 1 92 ? -9.577 -2.221 25.112 1.00 91.00 92 LYS A CA 1
ATOM 780 C C . LYS A 1 92 ? -10.176 -3.135 24.027 1.00 91.00 92 LYS A C 1
ATOM 782 O O . LYS A 1 92 ? -10.947 -4.041 24.321 1.00 91.00 92 LYS A O 1
ATOM 787 N N . ALA A 1 93 ? -9.787 -2.937 22.771 1.00 87.75 93 ALA A N 1
ATOM 788 C CA . ALA A 1 93 ? -10.203 -3.755 21.628 1.00 87.75 93 ALA A CA 1
ATOM 789 C C . ALA A 1 93 ? -9.152 -4.840 21.312 1.00 87.75 93 ALA A C 1
ATOM 791 O O . ALA A 1 93 ? -8.527 -4.820 20.253 1.00 87.75 93 ALA A O 1
ATOM 792 N N . LEU A 1 94 ? -8.880 -5.731 22.273 1.00 74.12 94 LEU A N 1
ATOM 793 C CA . LEU A 1 94 ? -7.727 -6.647 22.230 1.00 74.12 94 LEU A CA 1
ATOM 794 C C . LEU A 1 94 ? -7.959 -7.949 21.447 1.00 74.12 94 LEU A C 1
ATOM 796 O O . LEU A 1 94 ? -6.982 -8.620 21.116 1.00 74.12 94 LEU A O 1
ATOM 800 N N . GLU A 1 95 ? -9.205 -8.312 21.130 1.00 72.94 95 GLU A N 1
ATOM 801 C CA . GLU A 1 95 ? -9.464 -9.427 20.212 1.00 72.94 95 GLU A CA 1
ATOM 802 C C . GLU A 1 95 ? -9.065 -9.006 18.801 1.00 72.94 95 GLU A C 1
ATOM 804 O O . GLU A 1 95 ? -9.747 -8.216 18.152 1.00 72.94 95 GLU A O 1
ATOM 809 N N . LEU A 1 96 ? -7.903 -9.469 18.351 1.00 64.88 96 LEU A N 1
ATOM 810 C CA . LEU A 1 96 ? -7.347 -9.084 17.065 1.00 64.88 96 LEU A CA 1
ATOM 811 C C . LEU A 1 96 ? -7.931 -9.972 15.961 1.00 64.88 96 LEU A C 1
ATOM 813 O O . LEU A 1 96 ? -7.848 -11.196 16.065 1.00 64.88 96 LEU A O 1
ATOM 817 N N . PRO A 1 97 ? -8.473 -9.392 14.881 1.00 65.94 97 PRO A N 1
ATOM 818 C CA . PRO A 1 97 ? -8.729 -10.148 13.664 1.00 65.94 97 PRO A CA 1
ATOM 819 C C . PRO A 1 97 ? -7.405 -10.648 13.068 1.00 65.94 97 PRO A C 1
ATOM 821 O O . PRO A 1 97 ? -6.365 -10.010 13.244 1.00 65.94 97 PRO A O 1
ATOM 824 N N . ASP A 1 98 ? -7.462 -11.728 12.283 1.00 66.88 98 ASP A N 1
ATOM 825 C CA . ASP A 1 98 ? -6.292 -12.329 11.615 1.00 66.88 98 ASP A CA 1
ATOM 826 C C . ASP A 1 98 ? -5.474 -11.315 10.786 1.00 66.88 98 ASP A C 1
ATOM 828 O O . ASP A 1 98 ? -4.275 -11.486 10.572 1.00 66.88 98 ASP A O 1
ATOM 832 N N . SER A 1 99 ? -6.109 -10.227 10.331 1.00 80.38 99 SER A N 1
ATOM 833 C CA . SER A 1 99 ? -5.439 -9.071 9.735 1.00 80.38 99 SER A CA 1
ATOM 834 C C . SER A 1 99 ? -6.154 -7.766 10.091 1.00 80.38 99 SER A C 1
ATOM 836 O O . SER A 1 99 ? -7.303 -7.543 9.700 1.00 80.38 99 SER A O 1
ATOM 838 N N . TRP A 1 100 ? -5.447 -6.852 10.764 1.00 84.00 100 TRP A N 1
ATOM 839 C CA . TRP A 1 100 ? -5.963 -5.521 11.117 1.00 84.00 100 TRP A CA 1
ATOM 840 C C . TRP A 1 100 ? -6.377 -4.699 9.888 1.00 84.00 100 TRP A C 1
ATOM 842 O O . TRP A 1 100 ? -7.328 -3.922 9.949 1.00 84.00 100 TRP A O 1
ATOM 852 N N . GLN A 1 101 ? -5.711 -4.928 8.753 1.00 83.50 101 GLN A N 1
ATOM 853 C CA . GLN A 1 101 ? -5.944 -4.236 7.480 1.00 83.50 101 GLN A CA 1
ATOM 854 C C . GLN A 1 101 ? -7.279 -4.626 6.838 1.00 83.50 101 GLN A C 1
ATOM 856 O O . GLN A 1 101 ? -7.802 -3.897 6.000 1.00 83.50 101 GLN A O 1
ATOM 861 N N . SER A 1 102 ? -7.826 -5.779 7.225 1.00 83.38 102 SER A N 1
ATOM 862 C CA . SER A 1 102 ? -9.064 -6.324 6.660 1.00 83.38 102 SER A CA 1
ATOM 863 C C . SER A 1 102 ? -10.303 -5.920 7.456 1.00 83.38 102 SER A C 1
ATOM 865 O O . SER A 1 102 ? -11.404 -6.374 7.150 1.00 83.38 102 SER A O 1
ATOM 867 N N . THR A 1 103 ? -10.147 -5.085 8.487 1.00 87.25 103 THR A N 1
ATOM 868 C CA . THR A 1 103 ? -11.250 -4.699 9.369 1.00 87.25 103 THR A CA 1
ATOM 869 C C . THR A 1 103 ? -11.401 -3.187 9.462 1.00 87.25 103 THR A C 1
ATOM 871 O O . THR A 1 103 ? -10.413 -2.454 9.389 1.00 87.25 103 THR A O 1
ATOM 874 N N . PRO A 1 104 ? -12.629 -2.685 9.676 1.00 90.88 104 PRO A N 1
ATOM 875 C CA . PRO A 1 104 ? -12.848 -1.263 9.905 1.00 90.88 104 PRO A CA 1
ATOM 876 C C . PRO A 1 104 ? -12.345 -0.799 11.282 1.00 90.88 104 PRO A C 1
ATOM 878 O O . PRO A 1 104 ? -12.365 0.403 11.538 1.00 90.88 104 PRO A O 1
ATOM 881 N N . LEU A 1 105 ? -11.891 -1.708 12.160 1.00 92.25 105 LEU A N 1
ATOM 882 C CA . LEU A 1 105 ? -11.538 -1.406 13.549 1.00 92.25 105 LEU A CA 1
ATOM 883 C C . LEU A 1 105 ? -10.506 -0.280 13.655 1.00 92.25 105 LEU A C 1
ATOM 885 O O . LEU A 1 105 ? -10.696 0.624 14.461 1.00 92.25 105 LEU A O 1
ATOM 889 N N . TYR A 1 106 ? -9.468 -0.273 12.811 1.00 91.81 106 TYR A N 1
ATOM 890 C CA . TYR A 1 106 ? -8.492 0.823 12.804 1.00 91.81 106 TYR A CA 1
ATOM 891 C C . TYR A 1 106 ? -9.167 2.186 12.603 1.00 91.81 106 TYR A C 1
ATOM 893 O O . TYR A 1 106 ? -8.982 3.087 13.413 1.00 91.81 106 TYR A O 1
ATOM 901 N N . PHE A 1 107 ? -10.022 2.319 11.585 1.00 91.94 107 PHE A N 1
ATOM 902 C CA . PHE A 1 107 ? -10.724 3.572 11.295 1.00 91.94 107 PHE A CA 1
ATOM 903 C C . PHE A 1 107 ? -11.707 3.972 12.396 1.00 91.94 107 PHE A C 1
ATOM 905 O O . PHE A 1 107 ? -11.831 5.157 12.703 1.00 91.94 107 PHE A O 1
ATOM 912 N N . ILE A 1 108 ? -12.388 2.996 13.001 1.00 94.06 108 ILE A N 1
ATOM 913 C CA . ILE A 1 108 ? -13.297 3.224 14.129 1.00 94.06 108 ILE A CA 1
ATOM 914 C C . ILE A 1 108 ? -12.523 3.815 15.309 1.00 94.06 108 ILE A C 1
ATOM 916 O O . ILE A 1 108 ? -12.915 4.850 15.846 1.00 94.06 108 ILE A O 1
ATOM 920 N N . LEU A 1 109 ? -11.399 3.199 15.676 1.00 93.69 109 LEU A N 1
ATOM 921 C CA . LEU A 1 109 ? -10.579 3.659 16.792 1.00 93.69 109 LEU A CA 1
ATOM 922 C C . LEU A 1 109 ? -9.890 4.998 16.498 1.00 93.69 109 LEU A C 1
ATOM 924 O O . LEU A 1 109 ? -9.831 5.851 17.379 1.00 93.69 109 LEU A O 1
ATOM 928 N N . SER A 1 110 ? -9.418 5.223 15.268 1.00 93.12 110 SER A N 1
ATOM 929 C CA . SER A 1 110 ? -8.864 6.521 14.861 1.00 93.12 110 SER A CA 1
ATOM 930 C C . SER A 1 110 ? -9.906 7.634 14.955 1.00 93.12 110 SER A C 1
ATOM 932 O O . SER A 1 110 ? -9.584 8.727 15.413 1.00 93.12 110 SER A O 1
ATOM 934 N N . ARG A 1 111 ? -11.162 7.366 14.573 1.00 93.81 111 ARG A N 1
ATOM 935 C CA . ARG A 1 111 ? -12.252 8.338 14.737 1.00 93.81 111 ARG A CA 1
ATOM 936 C C . ARG A 1 111 ? -12.555 8.607 16.203 1.00 93.81 111 ARG A C 1
ATOM 938 O O . ARG A 1 111 ? -12.759 9.759 16.576 1.00 93.81 111 ARG A O 1
ATOM 945 N N . LEU A 1 112 ? -12.578 7.565 17.029 1.00 92.12 112 LEU A N 1
ATOM 946 C CA . LEU A 1 112 ? -12.779 7.717 18.464 1.00 92.12 112 LEU A CA 1
ATOM 947 C C . LEU A 1 112 ? -11.670 8.575 19.094 1.00 92.12 112 LEU A C 1
ATOM 949 O O . LEU A 1 112 ? -11.965 9.437 19.914 1.00 92.12 112 LEU A O 1
ATOM 953 N N . GLU A 1 113 ? -10.421 8.414 18.651 1.00 94.19 113 GLU A N 1
ATOM 954 C CA . GLU A 1 113 ? -9.296 9.266 19.058 1.00 94.19 113 GLU A CA 1
ATOM 955 C C . GLU A 1 113 ? -9.472 10.729 18.626 1.00 94.19 113 GLU A C 1
ATOM 957 O O . GLU A 1 113 ? -9.162 11.632 19.402 1.00 94.19 113 GLU A O 1
ATOM 962 N N . SER A 1 114 ? -9.950 10.983 17.403 1.00 92.75 114 SER A N 1
ATOM 963 C CA . SER A 1 114 ? -10.006 12.339 16.842 1.00 92.75 114 SER A CA 1
ATOM 964 C C . SER A 1 114 ? -11.269 13.122 17.196 1.00 92.75 114 SER A C 1
ATOM 966 O O . SER A 1 114 ? -11.215 14.338 17.354 1.00 92.75 114 SER A O 1
ATOM 968 N N . GLU A 1 115 ? -12.416 12.452 17.265 1.00 87.62 115 GLU A N 1
ATOM 969 C CA . GLU A 1 115 ? -13.732 13.088 17.391 1.00 87.62 115 GLU A CA 1
ATOM 970 C C . GLU A 1 115 ? -14.455 12.736 18.697 1.00 87.62 115 GLU A C 1
ATOM 972 O O . GLU A 1 115 ? -15.486 13.339 18.992 1.00 87.62 115 GLU A O 1
ATOM 977 N N . ASN A 1 116 ? -13.942 11.762 19.459 1.00 83.31 116 ASN A N 1
ATOM 978 C CA . ASN A 1 116 ? -14.549 11.234 20.684 1.00 83.31 116 ASN A CA 1
ATOM 979 C C . ASN A 1 116 ? -16.031 10.830 20.531 1.00 83.31 116 ASN A C 1
ATOM 981 O O . ASN A 1 116 ? -16.816 10.935 21.469 1.00 83.31 116 ASN A O 1
ATOM 985 N N . LYS A 1 117 ? -16.428 10.409 19.324 1.00 89.00 117 LYS A N 1
ATOM 986 C CA . LYS A 1 117 ? -17.783 9.953 18.992 1.00 89.00 117 LYS A CA 1
ATOM 987 C C . LYS A 1 117 ? -17.738 8.902 17.888 1.00 89.00 117 LYS A C 1
ATOM 989 O O . LYS A 1 117 ? -16.876 8.950 17.010 1.00 89.00 117 LYS A O 1
ATOM 994 N N . LEU A 1 118 ? -18.707 7.992 17.907 1.00 92.81 118 LEU A N 1
ATOM 995 C CA . LEU A 1 118 ? -18.876 6.942 16.902 1.00 92.81 118 LEU A CA 1
ATOM 996 C C . LEU A 1 118 ? -20.217 7.080 16.184 1.00 92.81 118 LEU A C 1
ATOM 998 O O . LEU A 1 118 ? -21.187 7.602 16.736 1.00 92.81 118 LEU A O 1
ATOM 1002 N N . THR A 1 119 ? -20.288 6.590 14.948 1.00 92.88 119 THR A N 1
ATOM 1003 C CA . THR A 1 119 ? -21.569 6.492 14.235 1.00 92.88 119 THR A CA 1
ATOM 1004 C C . THR A 1 119 ? -22.375 5.283 14.713 1.00 92.88 119 THR A C 1
ATOM 1006 O O . THR A 1 119 ? -21.823 4.304 15.217 1.00 92.88 119 THR A O 1
ATOM 1009 N N . ASN A 1 120 ? -23.696 5.300 14.499 1.00 93.31 120 ASN A N 1
ATOM 1010 C CA . ASN A 1 120 ? -24.546 4.151 14.832 1.00 93.31 120 ASN A CA 1
ATOM 1011 C C . ASN A 1 120 ? -24.066 2.860 14.155 1.00 93.31 120 ASN A C 1
ATOM 1013 O O . ASN A 1 120 ? -24.056 1.814 14.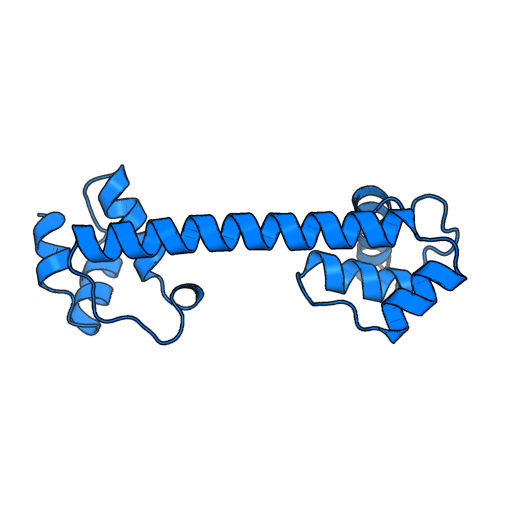794 1.00 93.31 120 ASN A O 1
ATOM 1017 N N . SER A 1 121 ? -23.630 2.928 12.894 1.00 93.62 121 SER A N 1
ATOM 1018 C CA . SER A 1 121 ? -23.109 1.762 12.171 1.00 93.62 121 SER A CA 1
ATOM 1019 C C . SER A 1 121 ? -21.841 1.195 12.814 1.00 93.62 121 SER A C 1
ATOM 1021 O O . SER A 1 121 ? -21.677 -0.019 12.879 1.00 93.62 121 SER A O 1
ATOM 1023 N N . GLU A 1 122 ? -20.969 2.054 13.337 1.00 94.38 122 GLU A N 1
ATOM 1024 C CA . GLU A 1 122 ? -19.724 1.649 14.003 1.00 94.38 122 GLU A CA 1
ATOM 1025 C C . GLU A 1 122 ? -19.993 1.042 15.372 1.00 94.38 122 GLU A C 1
ATOM 1027 O O . GLU A 1 122 ? -19.407 0.019 15.708 1.00 94.38 122 GLU A O 1
ATOM 1032 N N . ILE A 1 123 ? -20.938 1.608 16.128 1.00 93.19 123 ILE A N 1
ATOM 1033 C CA . ILE A 1 123 ? -21.403 1.027 17.390 1.00 93.19 123 ILE A CA 1
ATOM 1034 C C . ILE A 1 123 ? -22.005 -0.361 17.143 1.00 93.19 123 ILE A C 1
ATOM 1036 O O . ILE A 1 123 ? -21.714 -1.292 17.889 1.00 93.19 123 ILE A O 1
ATOM 1040 N N . GLN A 1 124 ? -22.8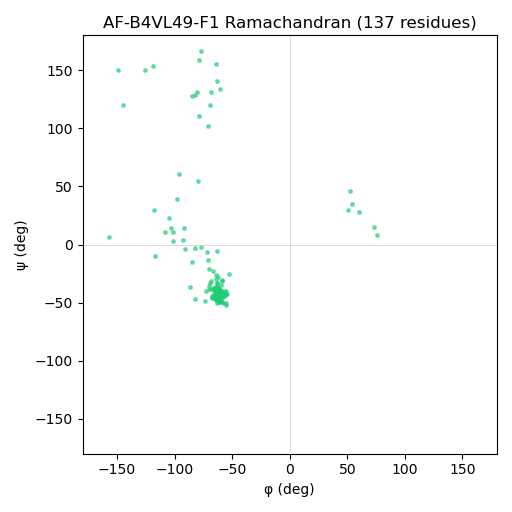31 -0.529 16.103 1.00 93.81 124 GLN A N 1
ATOM 1041 C CA . GLN A 1 124 ? -23.405 -1.839 15.767 1.00 93.81 124 GLN A CA 1
ATOM 1042 C C . GLN A 1 124 ? -22.330 -2.847 15.357 1.00 93.81 124 GLN A C 1
ATOM 1044 O O . GLN A 1 124 ? -22.380 -3.993 15.797 1.00 93.81 124 GLN A O 1
ATOM 1049 N N . TRP A 1 125 ? -21.337 -2.412 14.577 1.00 93.38 125 TRP A N 1
ATOM 1050 C CA . TRP A 1 125 ? -20.195 -3.249 14.224 1.00 93.38 125 TRP A CA 1
ATOM 1051 C C . TRP A 1 125 ? -19.402 -3.662 15.473 1.00 93.38 125 TRP A C 1
ATOM 1053 O O . TRP A 1 125 ? -19.186 -4.846 15.695 1.00 93.38 125 TRP A O 1
ATOM 1063 N N . LEU A 1 126 ? -19.050 -2.730 16.364 1.00 92.38 126 LEU A N 1
ATOM 1064 C CA . LEU A 1 126 ? -18.344 -3.062 17.609 1.00 92.38 126 LEU A CA 1
ATOM 1065 C C . LEU A 1 126 ? -19.134 -4.059 18.474 1.00 92.38 126 LEU A C 1
ATOM 1067 O O . LEU A 1 126 ? -18.547 -4.995 19.011 1.00 92.38 126 LEU A O 1
ATOM 1071 N N . LYS A 1 127 ? -20.465 -3.915 18.555 1.00 91.88 127 LYS A N 1
ATOM 1072 C CA . LYS A 1 127 ? -21.336 -4.862 19.273 1.00 91.88 127 LYS A CA 1
ATOM 1073 C C . LYS A 1 127 ? -21.309 -6.259 18.666 1.00 91.88 127 LYS A C 1
ATOM 1075 O O . LYS A 1 127 ? -21.241 -7.225 19.419 1.00 91.88 127 LYS A O 1
ATOM 1080 N N . SER A 1 128 ? -21.364 -6.385 17.337 1.00 91.00 128 SER A N 1
ATOM 1081 C CA . SER A 1 128 ? -21.368 -7.703 16.684 1.00 91.00 128 SER A CA 1
ATOM 1082 C C . SER A 1 128 ? -20.056 -8.466 16.869 1.00 91.00 128 SER A C 1
ATOM 1084 O O . SER A 1 128 ? -20.060 -9.689 16.778 1.00 91.00 128 SER A O 1
ATOM 1086 N N . TYR A 1 129 ? -18.961 -7.752 17.141 1.00 88.44 129 TYR A N 1
ATOM 1087 C CA . TYR A 1 129 ? -17.639 -8.313 17.433 1.00 88.44 129 TYR A CA 1
ATOM 1088 C C . TYR A 1 129 ? -17.295 -8.315 18.935 1.00 88.44 129 TYR A C 1
ATOM 1090 O O . TYR A 1 129 ? -16.154 -8.566 19.296 1.00 88.44 129 TYR A O 1
ATOM 1098 N N . GLY A 1 130 ? -18.256 -8.034 19.825 1.00 89.00 130 GLY A N 1
ATOM 1099 C CA . GLY A 1 130 ? -18.056 -8.151 21.276 1.00 89.00 130 GLY A CA 1
ATOM 1100 C C . GLY A 1 130 ? -17.240 -7.032 21.936 1.00 89.00 130 GLY A C 1
ATOM 1101 O O . GLY A 1 130 ? -16.960 -7.112 23.129 1.00 89.00 130 GLY A O 1
ATOM 1102 N N . TYR A 1 131 ? -16.908 -5.951 21.225 1.00 90.94 131 TYR A N 1
ATOM 1103 C CA . TYR A 1 131 ? -16.132 -4.823 21.758 1.00 90.94 131 TYR A CA 1
ATOM 1104 C C . TYR A 1 131 ? -16.990 -3.856 22.596 1.00 90.94 131 TYR A C 1
ATOM 1106 O O . TYR A 1 131 ? -17.062 -2.657 22.318 1.00 90.94 131 TYR A O 1
ATOM 1114 N N . THR A 1 132 ? -17.683 -4.360 23.620 1.00 88.88 132 THR A N 1
ATOM 1115 C CA . THR A 1 132 ? -18.592 -3.549 24.449 1.00 88.88 132 THR A CA 1
ATOM 1116 C C . THR A 1 132 ? -17.860 -2.477 25.248 1.00 88.88 132 THR A C 1
ATOM 1118 O O . THR A 1 132 ? -18.333 -1.347 25.298 1.00 88.88 132 THR A O 1
ATOM 1121 N N . GLU A 1 133 ? -16.678 -2.787 25.789 1.00 90.00 133 GLU A N 1
ATOM 1122 C CA . GLU A 1 133 ? -15.858 -1.817 26.534 1.00 90.00 133 GLU A CA 1
ATOM 1123 C C . GLU A 1 133 ? -15.394 -0.654 25.647 1.00 90.00 133 GLU A C 1
ATOM 1125 O O . GLU A 1 133 ? -15.357 0.489 26.086 1.00 90.00 133 GLU A O 1
ATOM 1130 N N . THR A 1 134 ? -15.093 -0.913 24.371 1.00 90.56 134 THR A N 1
ATOM 1131 C CA . THR A 1 134 ? -14.717 0.133 23.407 1.00 90.56 134 THR A CA 1
ATOM 1132 C C . THR A 1 134 ? -15.849 1.135 23.177 1.00 90.56 134 THR A C 1
ATOM 1134 O O . THR A 1 134 ? -15.589 2.318 22.970 1.00 90.56 134 THR A O 1
ATOM 1137 N N . ILE A 1 135 ? -17.107 0.687 23.233 1.00 88.88 135 ILE A N 1
ATOM 1138 C CA . ILE A 1 135 ? -18.282 1.547 23.030 1.00 88.88 135 ILE A CA 1
ATOM 1139 C C . ILE A 1 135 ? -18.462 2.525 24.197 1.00 88.88 135 ILE A C 1
ATOM 1141 O O . ILE A 1 135 ? -18.899 3.649 23.966 1.00 88.88 135 ILE A O 1
ATOM 1145 N N . GLU A 1 136 ? -18.102 2.134 25.422 1.00 89.94 136 GLU A N 1
ATOM 1146 C CA . GLU A 1 136 ? -18.219 2.989 26.616 1.00 89.94 136 GLU A CA 1
ATOM 1147 C C . GLU A 1 136 ? -17.355 4.253 26.517 1.00 89.94 136 GLU A C 1
ATOM 1149 O O . GLU A 1 136 ? -17.720 5.290 27.058 1.00 89.94 136 GLU A O 1
ATOM 1154 N N . PHE A 1 137 ? -16.250 4.213 25.766 1.00 88.00 137 PHE A N 1
ATOM 1155 C CA . PHE A 1 137 ? -15.410 5.390 25.517 1.00 88.00 137 PHE A CA 1
ATOM 1156 C C . PHE A 1 137 ? -16.052 6.431 24.586 1.00 88.00 137 PHE A C 1
ATOM 1158 O O . PHE A 1 137 ? -15.533 7.539 24.476 1.00 88.00 137 PHE A O 1
ATOM 1165 N N . ALA A 1 138 ? -17.133 6.078 23.885 1.00 83.31 138 ALA A N 1
ATOM 1166 C CA . ALA A 1 138 ? -17.832 6.951 22.941 1.00 83.31 138 ALA A CA 1
ATOM 1167 C C . ALA A 1 138 ? -19.127 7.567 23.512 1.00 83.31 138 ALA A C 1
ATOM 1169 O O . ALA A 1 138 ? -19.859 8.217 22.759 1.00 83.31 138 ALA A O 1
ATOM 1170 N N . GLN A 1 139 ? -19.434 7.310 24.790 1.00 68.31 139 GLN A N 1
ATOM 1171 C CA . GLN A 1 139 ? -20.602 7.816 25.526 1.00 68.31 139 GLN A CA 1
ATOM 1172 C C . GLN A 1 139 ? -20.218 8.996 26.419 1.00 68.31 139 GLN A C 1
ATOM 1174 O O . GLN A 1 139 ? -21.050 9.927 26.514 1.00 68.31 139 GLN A O 1
#

Organism: NCBI:txid118168

Radius of gyration: 21.48 Å;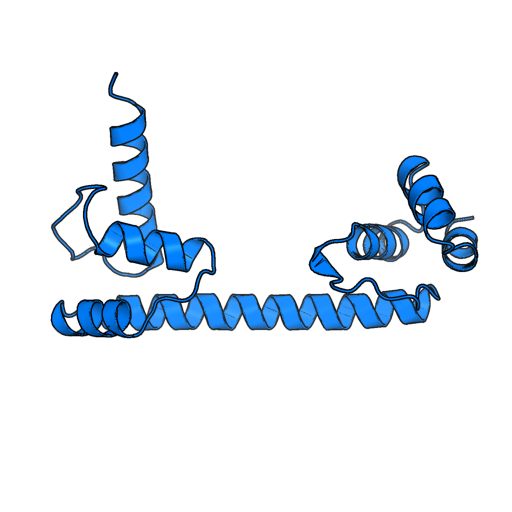 Cα contacts (8 Å, |Δi|>4): 104; chains: 1; bounding box: 44×26×56 Å

Secondary structure (DSSP, 8-state):
--HHHHHHHHHHHHHHHHTT-TT-----TTSHHHHHHHHHHTTPPPPHHHHHHHHHTT-HHHHHHHHHHHHHHHHHHHHHHHHHHHHHHHTT-----S-GGGSTHHHHHHHHHHHS---HHHHHHHHHTT-HHHHHTT-

Sequence (139 aa):
MNNEHQTRVEHFAALKSKYKATDYENSSPASLLYLILRKADLGIEIIERERNWLIEHKLSETLEAIRKEHTQREKELRKLEREFYKLTSKYKALELPDSWQSTPLYFILSRLESENKLTNSEIQWLKSYGYTETIEFAQ

Nearest PDB structures (foldseek):
  4txp-assembly2_B  TM=2.140E-01  e=2.563E+00  Homo sapiens

Mean predicted aligned error: 5.58 Å

Solvent-accessible surface area (backbone atoms only — not comparable to full-atom values): 8018 Å² total; per-residue (Å²): 144,67,61,69,64,51,53,42,33,52,50,41,53,52,44,22,59,76,29,61,40,71,88,55,82,80,68,54,74,84,37,67,66,45,54,51,49,51,35,47,75,73,70,40,85,78,50,70,71,56,53,50,50,33,51,78,69,72,33,54,64,23,53,52,41,46,52,49,51,52,54,50,52,52,54,51,50,58,48,52,51,53,49,40,56,51,45,26,62,74,41,62,50,73,82,72,63,100,47,65,89,80,45,66,61,52,61,54,48,53,37,37,73,74,67,53,44,73,53,72,69,54,53,51,51,34,53,78,71,67,33,56,70,39,53,64,72,45,111